Protein AF-A0A015IU56-F1 (afdb_monomer_lite)

InterPro domains:
  IPR028094 Restriction of telomere capping protein 4, C-terminal [PF14474] (119-157)
  IPR028094 Restriction of telomere capping protein 4, C-terminal [SM01312] (70-159)
  IPR039024 Restriction of telomere capping protein 4 [PTHR41391] (119-161)

Sequence (162 aa):
MVKNDQDKNIECPYCGETLPNLLPSKVSEYLNDISTGTKSARTIVEQYEFCLVHKLSNRITELKSDLLKIIKGQRHSEFRVDAVKRIQEIGKSKVGHPLLYQINYFESFQPGYYGPKVQVLVPETAIRLIAEDLGGIPLDMAKNVMNDSVEFGFYVHKDSNT

Organism: Rhizophagus irregularis (strain DAOM 197198w) (NCBI:txid1432141)

Radius of gyration: 23.14 Å; chains: 1; bounding box: 51×35×57 Å

Structure (mmCIF, N/CA/C/O backbone):
data_AF-A0A015IU56-F1
#
_entry.id   AF-A0A015IU56-F1
#
loop_
_atom_site.group_PDB
_atom_site.id
_atom_site.type_symbol
_atom_site.label_atom_id
_atom_site.label_alt_id
_atom_site.label_comp_id
_atom_site.label_asym_id
_atom_site.label_entity_id
_atom_site.label_seq_id
_atom_site.pdbx_PDB_ins_code
_atom_site.Cartn_x
_atom_site.Cartn_y
_atom_site.Cartn_z
_atom_site.occupancy
_atom_site.B_iso_or_equiv
_atom_site.auth_seq_id
_atom_site.auth_comp_id
_atom_site.auth_asym_id
_atom_site.auth_atom_id
_atom_site.pdbx_PDB_model_num
ATOM 1 N N . MET A 1 1 ? -23.188 15.656 -19.655 1.00 30.36 1 MET A N 1
ATOM 2 C CA . MET A 1 1 ? -23.205 14.341 -20.333 1.00 30.36 1 MET A CA 1
ATOM 3 C C . MET A 1 1 ? -21.829 14.112 -20.943 1.00 30.36 1 MET A C 1
ATOM 5 O O . MET A 1 1 ? -21.589 14.574 -22.048 1.00 30.36 1 MET A O 1
ATOM 9 N N . VAL A 1 2 ? -20.903 13.493 -20.207 1.00 31.17 2 VAL A N 1
ATOM 10 C CA . VAL A 1 2 ? -19.609 13.079 -20.773 1.00 31.17 2 VAL A CA 1
ATOM 11 C C . VAL A 1 2 ? -19.811 11.657 -21.268 1.00 31.17 2 VAL A C 1
ATOM 13 O O . VAL A 1 2 ? -20.080 10.757 -20.475 1.00 31.17 2 VAL A O 1
ATOM 16 N N . LYS A 1 3 ? -19.823 11.486 -22.589 1.00 30.36 3 LYS A N 1
ATOM 17 C CA . LYS A 1 3 ? -19.920 10.172 -23.216 1.00 30.36 3 LYS A CA 1
ATOM 18 C C . LYS A 1 3 ? -18.592 9.453 -22.978 1.00 30.36 3 LYS A C 1
ATOM 20 O O . LYS A 1 3 ? -17.562 9.894 -23.475 1.00 30.36 3 LYS A O 1
ATOM 25 N N . ASN A 1 4 ? -18.652 8.401 -22.161 1.00 40.97 4 ASN A N 1
ATOM 26 C CA . ASN A 1 4 ? -17.663 7.333 -22.118 1.00 40.97 4 ASN A CA 1
ATOM 27 C C . ASN A 1 4 ? -17.612 6.711 -23.510 1.00 40.97 4 ASN A C 1
ATOM 29 O O . ASN A 1 4 ? -18.563 6.040 -23.905 1.00 40.97 4 ASN A O 1
ATOM 33 N N . ASP A 1 5 ? -16.528 6.939 -24.235 1.00 40.94 5 ASP A N 1
ATOM 34 C CA . ASP A 1 5 ? -16.243 6.223 -25.466 1.00 40.94 5 ASP A CA 1
ATOM 35 C C . ASP A 1 5 ? -14.818 5.679 -25.398 1.00 40.94 5 ASP A C 1
ATOM 37 O O . ASP A 1 5 ? -13.866 6.429 -25.194 1.00 40.94 5 ASP A O 1
ATOM 41 N N . GLN A 1 6 ? -14.734 4.365 -25.631 1.00 45.19 6 GLN A N 1
ATOM 42 C CA . GLN A 1 6 ? -13.559 3.498 -25.773 1.00 45.19 6 GLN A CA 1
ATOM 43 C C . GLN A 1 6 ? -13.139 2.663 -24.550 1.00 45.19 6 GLN A C 1
ATOM 45 O O . GLN A 1 6 ? -11.963 2.592 -24.217 1.00 45.19 6 GLN A O 1
ATOM 50 N N . ASP A 1 7 ? -14.067 1.853 -24.025 1.00 47.91 7 ASP A N 1
ATOM 51 C CA . ASP A 1 7 ? -13.714 0.468 -23.655 1.00 47.91 7 ASP A CA 1
ATOM 52 C C . ASP A 1 7 ? -13.498 -0.330 -24.957 1.00 47.91 7 ASP A C 1
ATOM 54 O O . ASP A 1 7 ? -14.328 -1.132 -25.388 1.00 47.91 7 ASP A O 1
ATOM 58 N N . LYS A 1 8 ? -12.397 -0.066 -25.666 1.00 56.62 8 LYS A N 1
ATOM 59 C CA . LYS A 1 8 ? -11.850 -1.088 -26.557 1.00 56.62 8 LYS A CA 1
ATOM 60 C C . LYS A 1 8 ? -10.978 -1.945 -25.654 1.00 56.62 8 LYS A C 1
ATOM 62 O O . LYS A 1 8 ? -9.957 -1.457 -25.189 1.00 56.62 8 LYS A O 1
ATOM 67 N N . ASN A 1 9 ? -11.390 -3.182 -25.381 1.00 65.81 9 ASN A N 1
ATOM 68 C CA . ASN A 1 9 ? -10.519 -4.177 -24.754 1.00 65.81 9 ASN A CA 1
ATOM 69 C C . ASN A 1 9 ? -9.318 -4.389 -25.684 1.00 65.81 9 ASN A C 1
ATOM 71 O O . ASN A 1 9 ? -9.390 -5.169 -26.630 1.00 65.81 9 ASN A O 1
ATOM 75 N N . ILE A 1 10 ? -8.248 -3.621 -25.480 1.00 74.38 10 ILE A N 1
ATOM 76 C CA . ILE A 1 10 ? -7.006 -3.784 -26.228 1.00 74.38 10 ILE A CA 1
ATOM 77 C C . ILE A 1 10 ? -6.317 -5.004 -25.630 1.00 74.38 10 ILE A C 1
ATOM 79 O O . ILE A 1 10 ? -5.993 -5.017 -24.446 1.00 74.38 10 ILE A O 1
ATOM 83 N N . GLU A 1 11 ? -6.113 -6.037 -26.435 1.00 81.81 11 GLU A N 1
ATOM 84 C CA . GLU A 1 11 ? -5.380 -7.228 -26.017 1.00 81.81 11 GLU A CA 1
ATOM 85 C C . GLU A 1 11 ? -3.876 -7.021 -26.196 1.00 81.81 11 GLU A C 1
ATOM 87 O O . GLU A 1 11 ? -3.408 -6.365 -27.133 1.00 81.81 11 GLU A O 1
ATOM 92 N N . CYS A 1 12 ? -3.096 -7.584 -25.278 1.00 80.69 12 CYS A N 1
ATOM 93 C CA . CYS A 1 12 ? -1.651 -7.603 -25.385 1.00 80.69 12 CYS A CA 1
ATOM 94 C C . CYS A 1 12 ? -1.241 -8.480 -26.582 1.00 80.69 12 CYS A C 1
ATOM 96 O O . CYS A 1 12 ? -1.547 -9.674 -26.580 1.00 80.69 12 CYS A O 1
ATOM 98 N N . PRO A 1 13 ? -0.474 -7.957 -27.556 1.00 78.00 13 PRO A N 1
ATOM 99 C CA . PRO A 1 13 ? -0.096 -8.708 -28.756 1.00 78.00 13 PRO A CA 1
ATOM 100 C C . PRO A 1 13 ? 0.852 -9.887 -28.476 1.00 78.00 13 PRO A C 1
ATOM 102 O O . PRO A 1 13 ? 1.114 -10.682 -29.372 1.00 78.00 13 PRO A O 1
ATOM 105 N N . TYR A 1 14 ? 1.381 -9.997 -27.252 1.00 80.75 14 TYR A N 1
ATOM 106 C CA . TYR A 1 14 ? 2.355 -11.021 -26.867 1.00 80.75 14 TYR A CA 1
ATOM 107 C C . TYR A 1 14 ? 1.760 -12.131 -25.997 1.00 80.75 14 TYR A C 1
ATOM 109 O O . TYR A 1 14 ? 2.127 -13.290 -26.155 1.00 80.75 14 TYR A O 1
ATOM 117 N N . CYS A 1 15 ? 0.867 -11.792 -25.061 1.00 83.25 15 CYS A N 1
ATOM 118 C CA . CYS A 1 15 ? 0.293 -12.766 -24.126 1.00 83.25 15 CYS A CA 1
ATOM 119 C C . CYS A 1 15 ? -1.228 -12.932 -24.234 1.00 83.25 15 CYS A C 1
ATOM 121 O O . CYS A 1 15 ? -1.776 -13.785 -23.542 1.00 83.25 15 CYS A O 1
ATOM 123 N N . GLY A 1 16 ? -1.907 -12.143 -25.075 1.00 78.19 16 GLY A N 1
ATOM 124 C CA . GLY A 1 16 ? -3.353 -12.236 -25.304 1.00 78.19 16 GLY A CA 1
ATOM 125 C C . GLY A 1 16 ? -4.231 -11.759 -24.142 1.00 78.19 16 GLY A C 1
ATOM 126 O O . GLY A 1 16 ? -5.450 -11.815 -24.240 1.00 78.19 16 GLY A O 1
ATOM 127 N N . GLU A 1 17 ? -3.649 -11.291 -23.033 1.00 81.88 17 GLU A N 1
ATOM 128 C CA . GLU A 1 17 ? -4.416 -10.735 -21.914 1.00 81.88 17 GLU A CA 1
ATOM 129 C C . GLU A 1 17 ? -4.909 -9.316 -22.223 1.00 81.88 17 GLU A C 1
ATOM 131 O O . GLU A 1 17 ? -4.214 -8.529 -22.872 1.00 81.88 17 GLU A O 1
ATOM 136 N N . THR A 1 18 ? -6.081 -8.959 -21.695 1.00 81.88 18 THR A N 1
ATOM 137 C CA . THR A 1 18 ? -6.622 -7.600 -21.785 1.00 81.88 18 THR A CA 1
ATOM 138 C C . THR A 1 18 ? -5.706 -6.607 -21.076 1.00 81.88 18 THR A C 1
ATOM 140 O O . THR A 1 18 ? -5.288 -6.818 -19.933 1.00 81.88 18 THR A O 1
ATOM 143 N N . LEU A 1 19 ? -5.390 -5.505 -21.747 1.00 76.38 19 LEU A N 1
ATOM 144 C CA . LEU A 1 19 ? -4.614 -4.417 -21.176 1.00 76.38 19 LEU A CA 1
ATOM 145 C C . LEU A 1 19 ? -5.491 -3.548 -20.258 1.00 76.38 19 LEU A C 1
ATOM 147 O O . LEU A 1 19 ? -6.680 -3.371 -20.525 1.00 76.38 19 LEU A O 1
ATOM 151 N N . PRO A 1 20 ? -4.920 -2.985 -19.181 1.00 69.88 20 PRO A N 1
ATOM 152 C CA . PRO A 1 20 ? -5.676 -2.153 -18.253 1.00 69.88 20 PRO A CA 1
ATOM 153 C C . PRO A 1 20 ? -6.114 -0.838 -18.913 1.00 69.88 20 PRO A C 1
ATOM 155 O O . PRO A 1 20 ? -5.329 -0.207 -19.615 1.00 69.88 20 PRO A O 1
ATOM 158 N N . ASN A 1 21 ? -7.332 -0.372 -18.610 1.00 62.41 21 ASN A N 1
ATOM 159 C CA . ASN A 1 21 ? -7.899 0.872 -19.163 1.00 62.41 21 ASN A CA 1
ATOM 160 C C . ASN A 1 21 ? -7.041 2.125 -18.899 1.00 62.41 21 ASN A C 1
ATOM 162 O O . ASN A 1 21 ? -7.060 3.074 -19.678 1.00 62.41 21 ASN A O 1
ATOM 166 N N . LEU A 1 22 ? -6.284 2.137 -17.799 1.00 62.97 22 LEU A N 1
ATOM 167 C CA . LEU A 1 22 ? -5.295 3.165 -17.482 1.00 62.97 22 LEU A CA 1
ATOM 168 C C . LEU A 1 22 ? -3.909 2.547 -17.617 1.00 62.97 22 LEU A C 1
ATOM 170 O O . LEU A 1 22 ? -3.393 1.919 -16.690 1.00 62.97 22 LEU A O 1
ATOM 174 N N . LEU A 1 23 ? -3.322 2.710 -18.797 1.00 63.12 23 LEU A N 1
ATOM 175 C CA . LEU A 1 23 ? -1.959 2.277 -19.050 1.00 63.12 23 LEU A CA 1
ATOM 176 C C . LEU A 1 23 ? -0.989 3.285 -18.421 1.00 63.12 23 LEU A C 1
ATOM 178 O O . LEU A 1 23 ? -1.162 4.490 -18.611 1.00 63.12 23 LEU A O 1
ATOM 182 N N . PRO A 1 24 ? 0.051 2.830 -17.702 1.00 67.94 24 PRO A N 1
ATOM 183 C CA . PRO A 1 24 ? 1.179 3.693 -17.368 1.00 67.94 24 PRO A CA 1
ATOM 184 C C . PRO A 1 24 ? 1.711 4.376 -18.637 1.00 67.94 24 PRO A C 1
ATOM 186 O O . PRO A 1 24 ? 1.757 3.726 -19.682 1.00 67.94 24 PRO A O 1
ATOM 189 N N . SER A 1 25 ? 2.169 5.633 -18.559 1.00 67.81 25 SER A N 1
ATOM 190 C CA . SER A 1 25 ? 2.622 6.407 -19.736 1.00 67.81 25 SER A CA 1
ATOM 191 C C . SER A 1 25 ? 3.629 5.638 -20.595 1.00 67.81 25 SER A C 1
ATOM 193 O O . SER A 1 25 ? 3.525 5.597 -21.819 1.00 67.81 25 SER A O 1
ATOM 195 N N . LYS A 1 26 ? 4.527 4.901 -19.930 1.00 65.69 26 LYS A N 1
ATOM 196 C CA . LYS A 1 26 ? 5.487 4.003 -20.571 1.00 65.69 26 LYS A CA 1
ATOM 197 C C . LYS A 1 26 ? 4.795 2.903 -21.389 1.00 65.69 26 LYS A C 1
ATOM 199 O O . LYS A 1 26 ? 5.169 2.657 -22.519 1.00 65.69 26 LYS A O 1
ATOM 204 N N . VAL A 1 27 ? 3.744 2.264 -20.882 1.00 65.81 27 VAL A N 1
ATOM 205 C CA . VAL A 1 27 ? 3.005 1.220 -21.615 1.00 65.81 27 VAL A CA 1
ATOM 206 C C . VAL A 1 27 ? 2.246 1.809 -22.811 1.00 65.81 27 VAL A C 1
ATOM 208 O O . VAL A 1 27 ? 2.263 1.209 -23.884 1.00 65.81 27 VAL A O 1
ATOM 211 N N . SER A 1 28 ? 1.642 2.997 -22.674 1.00 69.38 28 SER A N 1
ATOM 212 C CA . SER A 1 28 ? 0.970 3.666 -23.800 1.00 69.38 28 SER A CA 1
ATOM 213 C C . SER A 1 28 ? 1.941 4.107 -24.900 1.00 69.38 28 SER A C 1
ATOM 215 O O . SER A 1 28 ? 1.662 3.894 -26.077 1.00 69.38 28 SER A O 1
ATOM 217 N N . GLU A 1 29 ? 3.108 4.650 -24.540 1.00 71.94 29 GLU A N 1
ATOM 218 C CA . GLU A 1 29 ? 4.180 4.974 -25.493 1.00 71.94 29 GLU A CA 1
ATOM 219 C C . GLU A 1 29 ? 4.674 3.713 -26.211 1.00 71.94 29 GLU A C 1
ATOM 221 O O . GLU A 1 29 ? 4.803 3.693 -27.434 1.00 71.94 29 GLU A O 1
ATOM 226 N N . TYR A 1 30 ? 4.851 2.613 -25.471 1.00 68.75 30 TYR A N 1
ATOM 227 C CA . TYR A 1 30 ? 5.247 1.334 -26.051 1.00 68.75 30 TYR A CA 1
ATOM 228 C C . TYR A 1 30 ? 4.221 0.785 -27.052 1.00 68.75 30 TYR A C 1
ATOM 230 O O . TYR A 1 30 ? 4.646 0.192 -28.045 1.00 68.75 30 TYR A O 1
ATOM 238 N N . LEU A 1 31 ? 2.914 0.957 -26.824 1.00 68.44 31 LEU A N 1
ATOM 239 C CA . LEU A 1 31 ? 1.866 0.563 -27.779 1.00 68.44 31 LEU A CA 1
ATOM 240 C C . LEU A 1 31 ? 1.829 1.473 -29.011 1.00 68.44 31 LEU A C 1
ATOM 242 O O . LEU A 1 31 ? 1.646 0.983 -30.126 1.00 68.44 31 LEU A O 1
ATOM 246 N N . ASN A 1 32 ? 2.046 2.776 -28.830 1.00 71.69 32 ASN A N 1
ATOM 247 C CA . ASN A 1 32 ? 2.105 3.735 -29.933 1.00 71.69 32 ASN A CA 1
ATOM 248 C C . ASN A 1 32 ? 3.285 3.447 -30.875 1.00 71.69 32 ASN A C 1
ATOM 250 O O . ASN A 1 32 ? 3.111 3.452 -32.093 1.00 71.69 32 ASN A O 1
ATOM 254 N N . ASP A 1 33 ? 4.455 3.104 -30.333 1.00 70.56 33 ASP A N 1
ATOM 255 C CA . ASP A 1 33 ? 5.625 2.651 -31.104 1.00 70.56 33 ASP A CA 1
ATOM 256 C C . ASP A 1 33 ? 5.331 1.390 -31.951 1.00 70.56 33 ASP A C 1
ATOM 258 O O . ASP A 1 33 ? 5.822 1.265 -33.073 1.00 70.56 33 ASP A O 1
ATOM 262 N N . ILE A 1 34 ? 4.529 0.447 -31.427 1.00 67.62 34 ILE A N 1
ATOM 263 C CA . ILE A 1 34 ? 4.115 -0.770 -32.158 1.00 67.62 34 ILE A CA 1
ATOM 264 C C . ILE A 1 34 ? 3.150 -0.405 -33.288 1.00 67.62 34 ILE A C 1
ATOM 266 O O . ILE A 1 34 ? 3.336 -0.841 -34.421 1.00 67.62 34 ILE A O 1
ATOM 270 N N . SER A 1 35 ? 2.140 0.416 -32.991 1.00 66.56 35 SER A N 1
ATOM 271 C CA . SER A 1 35 ? 1.117 0.845 -33.954 1.00 66.56 35 SER A CA 1
ATOM 272 C C . SER A 1 35 ? 1.707 1.662 -35.110 1.00 66.56 35 SER A C 1
ATOM 274 O O . SER A 1 35 ? 1.288 1.529 -36.256 1.00 66.56 35 SER A O 1
ATOM 276 N N . THR A 1 36 ? 2.725 2.480 -34.825 1.00 69.25 36 THR A N 1
ATOM 277 C CA . THR A 1 36 ? 3.396 3.336 -35.817 1.00 69.25 36 THR A CA 1
ATOM 278 C C . THR A 1 36 ? 4.532 2.640 -36.569 1.00 69.25 36 THR A C 1
ATOM 280 O O . THR A 1 36 ? 5.099 3.234 -37.484 1.00 69.25 36 THR A O 1
ATOM 283 N N . GLY A 1 37 ? 4.883 1.398 -36.210 1.00 61.50 37 GLY A N 1
ATOM 284 C CA . GLY A 1 37 ? 5.934 0.625 -36.881 1.00 61.50 37 GLY A CA 1
ATOM 285 C C . GLY A 1 37 ? 7.349 1.207 -36.741 1.00 61.50 37 GLY A C 1
ATOM 286 O O . GLY A 1 37 ? 8.257 0.788 -37.456 1.00 61.50 37 GLY A O 1
ATOM 287 N N . THR A 1 38 ? 7.561 2.161 -35.830 1.00 58.22 38 THR A N 1
ATOM 288 C CA . THR A 1 38 ? 8.835 2.886 -35.664 1.00 58.22 38 THR A CA 1
ATOM 289 C C . THR A 1 38 ? 9.947 2.033 -35.045 1.00 58.22 38 THR A C 1
ATOM 291 O O . THR A 1 38 ? 11.124 2.335 -35.236 1.00 58.22 38 THR A O 1
ATOM 294 N N . LYS A 1 39 ? 9.607 0.930 -34.361 1.00 56.56 39 LYS A N 1
ATOM 295 C CA . LYS A 1 39 ? 10.561 -0.079 -33.859 1.00 56.56 39 LYS A CA 1
ATOM 296 C C . LYS A 1 39 ? 10.190 -1.471 -34.365 1.00 56.56 39 LYS A C 1
ATOM 298 O O . LYS A 1 39 ? 9.546 -2.263 -33.681 1.00 56.56 39 LYS A O 1
ATOM 303 N N . SER A 1 40 ? 10.598 -1.751 -35.598 1.00 53.34 40 SER A N 1
ATOM 304 C CA . SER A 1 40 ? 10.531 -3.080 -36.203 1.00 53.34 40 SER A CA 1
ATOM 305 C C . SER A 1 40 ? 11.464 -4.042 -35.450 1.00 53.34 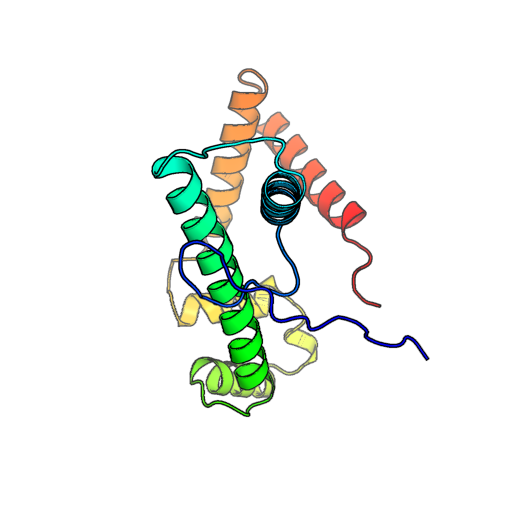40 SER A C 1
ATOM 307 O O . SER A 1 40 ? 12.675 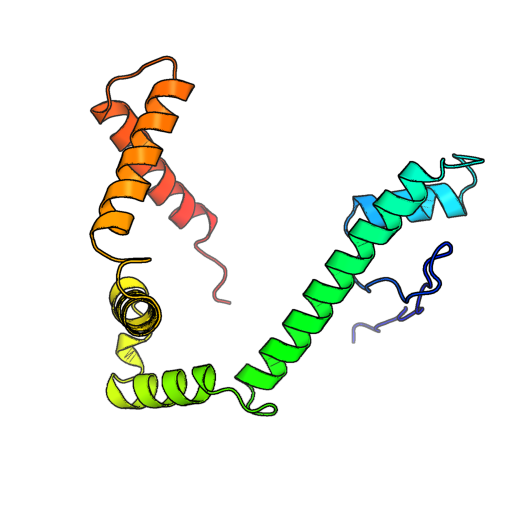-3.857 -35.476 1.00 53.34 40 SER A O 1
ATOM 309 N N . ALA A 1 41 ? 10.886 -5.065 -34.810 1.00 53.12 41 ALA A N 1
ATOM 310 C CA . ALA A 1 41 ? 11.528 -6.131 -34.026 1.00 53.12 41 ALA A CA 1
ATOM 311 C C . ALA A 1 41 ? 12.069 -5.726 -32.638 1.00 53.12 41 ALA A C 1
ATOM 313 O O . ALA A 1 41 ? 13.267 -5.559 -32.424 1.00 53.12 41 ALA A O 1
ATOM 314 N N . ARG A 1 42 ? 11.164 -5.660 -31.653 1.00 64.56 42 ARG A N 1
ATOM 315 C CA . ARG A 1 42 ? 11.547 -5.665 -30.233 1.00 64.56 42 ARG A CA 1
ATOM 316 C C . ARG A 1 42 ? 12.017 -7.051 -29.801 1.00 64.56 42 ARG A C 1
ATOM 318 O O . ARG A 1 42 ? 11.405 -8.062 -30.161 1.00 64.56 42 ARG A O 1
ATOM 325 N N . THR A 1 43 ? 13.092 -7.086 -29.021 1.00 77.19 43 THR A N 1
ATOM 326 C CA . THR A 1 43 ? 13.712 -8.315 -28.512 1.00 77.19 43 THR A CA 1
ATOM 327 C C . THR A 1 43 ? 12.762 -9.076 -27.584 1.00 77.19 43 THR A C 1
ATOM 329 O O . THR A 1 43 ? 11.866 -8.494 -26.975 1.00 77.19 43 THR A O 1
ATOM 332 N N . ILE A 1 44 ? 12.979 -10.386 -27.424 1.00 76.50 44 ILE A N 1
ATOM 333 C CA . ILE A 1 44 ? 12.210 -11.229 -26.485 1.00 76.50 44 ILE A CA 1
ATOM 334 C C . ILE A 1 44 ? 12.224 -10.640 -25.061 1.00 76.50 44 ILE A C 1
ATOM 336 O O . ILE A 1 44 ? 11.231 -10.731 -24.342 1.00 76.50 44 ILE A O 1
ATOM 340 N N . VAL A 1 45 ? 13.324 -9.984 -24.673 1.00 77.62 45 VAL A N 1
ATOM 341 C CA . VAL A 1 45 ? 13.473 -9.325 -23.367 1.00 77.62 45 VAL A CA 1
ATOM 342 C C . VAL A 1 45 ? 12.495 -8.158 -23.219 1.00 77.62 45 VAL A C 1
ATOM 344 O O . VAL A 1 45 ? 11.753 -8.101 -22.244 1.00 77.62 45 VAL A O 1
ATOM 347 N N . GLU A 1 46 ? 12.417 -7.270 -24.210 1.00 74.75 46 GLU A N 1
ATOM 348 C CA . GLU A 1 46 ? 11.506 -6.115 -24.175 1.00 74.75 46 GLU A CA 1
ATOM 349 C C . GLU A 1 46 ? 10.029 -6.537 -24.186 1.00 74.75 46 GLU A C 1
ATOM 351 O O . GLU A 1 46 ? 9.188 -5.902 -23.547 1.00 74.75 46 GLU A O 1
ATOM 356 N N . GLN A 1 47 ? 9.702 -7.625 -24.890 1.00 78.62 47 GLN A N 1
ATOM 357 C CA . GLN A 1 47 ? 8.351 -8.195 -24.887 1.00 78.62 47 GLN A CA 1
ATOM 358 C C . GLN A 1 47 ? 7.984 -8.738 -23.499 1.00 78.62 47 GLN A C 1
ATOM 360 O O . GLN A 1 47 ? 6.872 -8.508 -23.014 1.00 78.62 47 GLN A O 1
ATOM 365 N N . TYR A 1 48 ? 8.926 -9.417 -22.837 1.00 80.38 48 TYR A N 1
ATOM 366 C CA . TYR A 1 48 ? 8.749 -9.920 -21.476 1.00 80.38 48 TYR A CA 1
ATOM 367 C C . TYR A 1 48 ? 8.575 -8.783 -20.462 1.00 80.38 48 TYR A C 1
ATOM 369 O O . TYR A 1 48 ? 7.649 -8.825 -19.651 1.00 80.38 48 TYR A O 1
ATOM 377 N N . GLU A 1 49 ? 9.410 -7.743 -20.530 1.00 78.81 49 GLU A N 1
ATOM 378 C CA . GLU A 1 49 ? 9.299 -6.564 -19.662 1.00 78.81 49 GLU A CA 1
ATOM 379 C C . GLU A 1 49 ? 7.946 -5.867 -19.826 1.00 78.81 49 GLU A C 1
ATOM 381 O O . GLU A 1 49 ? 7.289 -5.538 -18.836 1.00 78.81 49 GLU A O 1
ATOM 386 N N . PHE A 1 50 ? 7.487 -5.701 -21.069 1.00 80.06 50 PHE A N 1
ATOM 387 C CA . PHE A 1 50 ? 6.164 -5.154 -21.349 1.00 80.06 50 PHE A CA 1
ATOM 388 C C . PHE A 1 50 ? 5.057 -6.001 -20.706 1.00 80.06 50 PHE A C 1
ATOM 390 O O . PHE A 1 50 ? 4.184 -5.460 -20.019 1.00 80.06 50 PHE A O 1
ATOM 397 N N . CYS A 1 51 ? 5.120 -7.327 -20.878 1.00 81.62 51 CYS A N 1
ATOM 398 C CA . CYS A 1 51 ? 4.158 -8.252 -20.282 1.00 81.62 51 CYS A CA 1
ATOM 399 C C . CYS A 1 51 ? 4.130 -8.151 -18.756 1.00 81.62 51 CYS A C 1
ATOM 401 O O . CYS A 1 51 ? 3.063 -8.118 -18.144 1.00 81.62 51 CYS A O 1
ATOM 403 N N . LEU A 1 52 ? 5.302 -8.066 -18.131 1.00 80.50 52 LEU A N 1
ATOM 404 C CA . LEU A 1 52 ? 5.424 -7.961 -16.683 1.00 80.50 52 LEU A CA 1
ATOM 405 C C . LEU A 1 52 ? 4.745 -6.690 -16.153 1.00 80.50 52 LEU A C 1
ATOM 407 O O . LEU A 1 52 ? 3.987 -6.756 -15.183 1.00 80.50 52 LEU A O 1
ATOM 411 N N . VAL A 1 53 ? 4.977 -5.548 -16.806 1.00 79.12 53 VAL A N 1
ATOM 412 C CA . VAL A 1 53 ? 4.429 -4.256 -16.374 1.00 79.12 53 VAL A CA 1
ATOM 413 C C . VAL A 1 53 ? 2.903 -4.250 -16.439 1.00 79.12 53 VAL A C 1
ATOM 415 O O . VAL A 1 53 ? 2.262 -3.924 -15.438 1.00 79.12 53 VAL A O 1
ATOM 418 N N . HIS A 1 54 ? 2.292 -4.644 -17.562 1.00 77.62 54 HIS A N 1
ATOM 419 C CA . HIS A 1 54 ? 0.828 -4.595 -17.652 1.00 77.62 54 HIS A CA 1
ATOM 420 C C . HIS A 1 54 ? 0.156 -5.654 -16.765 1.00 77.62 54 HIS A C 1
ATOM 422 O O . HIS A 1 54 ? -0.902 -5.379 -16.201 1.00 77.62 54 HIS A O 1
ATOM 428 N N . LYS A 1 55 ? 0.768 -6.833 -16.573 1.00 83.00 55 LYS A N 1
ATOM 429 C CA . LYS A 1 55 ? 0.261 -7.853 -15.637 1.00 83.00 55 LYS A CA 1
ATOM 430 C C . LYS A 1 55 ? 0.213 -7.325 -14.211 1.00 83.00 55 LYS A C 1
ATOM 432 O O . LYS A 1 55 ? -0.766 -7.546 -13.501 1.00 83.00 55 LYS A O 1
ATOM 437 N N . LEU A 1 56 ? 1.243 -6.592 -13.788 1.00 80.31 56 LEU A N 1
ATOM 438 C CA . LEU A 1 56 ? 1.243 -5.920 -12.489 1.00 80.31 56 LEU A CA 1
ATOM 439 C C . LEU A 1 56 ? 0.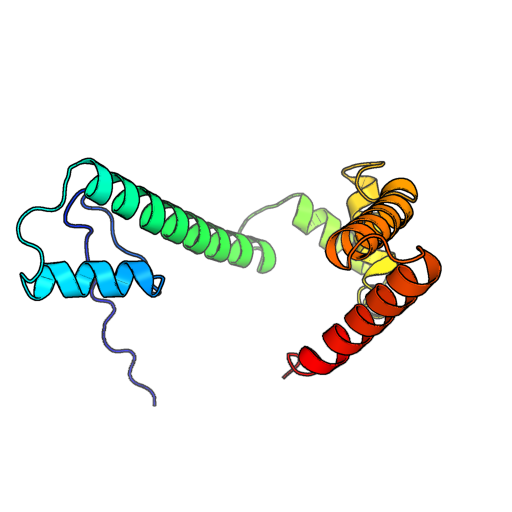140 -4.860 -12.410 1.00 80.31 56 LEU A C 1
ATOM 441 O O . LEU A 1 56 ? -0.600 -4.827 -11.427 1.00 80.31 56 LEU A O 1
ATOM 445 N N . SER A 1 57 ? -0.027 -4.041 -13.448 1.00 79.75 57 SER A N 1
ATOM 446 C CA . SER A 1 57 ? -1.105 -3.047 -13.511 1.00 79.75 57 SER A CA 1
ATOM 447 C C . SER A 1 57 ? -2.506 -3.679 -13.452 1.00 79.75 57 SER A C 1
ATOM 449 O O . SER A 1 57 ? -3.373 -3.168 -12.737 1.00 79.75 57 SER A O 1
ATOM 451 N N . ASN A 1 58 ? -2.719 -4.817 -14.119 1.00 79.00 58 ASN A N 1
ATOM 452 C CA . ASN A 1 58 ? -3.961 -5.591 -14.038 1.00 79.00 58 ASN A CA 1
ATOM 453 C C . ASN A 1 58 ? -4.205 -6.090 -12.615 1.00 79.00 58 ASN A C 1
ATOM 455 O O . ASN A 1 58 ? -5.252 -5.803 -12.041 1.00 79.00 58 ASN A O 1
ATOM 459 N N . ARG A 1 59 ? -3.201 -6.720 -11.993 1.00 82.50 59 ARG A N 1
ATOM 460 C CA . ARG A 1 59 ? -3.292 -7.183 -10.599 1.00 82.50 59 ARG A CA 1
ATOM 461 C C . ARG A 1 59 ? -3.632 -6.053 -9.628 1.00 82.50 59 ARG A C 1
ATOM 463 O O . ARG A 1 59 ? -4.439 -6.249 -8.725 1.00 82.50 59 ARG A O 1
ATOM 470 N N . ILE A 1 60 ? -3.045 -4.867 -9.802 1.00 80.62 60 ILE A N 1
ATOM 471 C CA . ILE A 1 60 ? -3.358 -3.686 -8.979 1.00 80.62 60 ILE A CA 1
ATOM 472 C C . ILE A 1 60 ? -4.815 -3.249 -9.187 1.00 80.62 60 ILE A C 1
ATOM 474 O O . ILE A 1 60 ? -5.516 -2.932 -8.223 1.00 80.62 60 ILE A O 1
ATOM 478 N N . THR A 1 61 ? -5.287 -3.248 -10.432 1.00 77.75 61 THR A N 1
ATOM 479 C CA . THR A 1 61 ? -6.663 -2.858 -10.776 1.00 77.75 61 THR A CA 1
ATOM 480 C C . THR A 1 61 ? -7.684 -3.843 -10.204 1.00 77.75 61 THR A C 1
ATOM 482 O O . THR A 1 61 ? -8.668 -3.431 -9.581 1.00 77.75 61 THR A O 1
ATOM 485 N N . GLU A 1 62 ? -7.424 -5.141 -10.343 1.00 82.12 62 GLU A N 1
ATOM 486 C CA . GLU A 1 62 ? -8.231 -6.212 -9.755 1.00 82.12 62 GLU A CA 1
ATOM 487 C C . GLU A 1 62 ? -8.263 -6.108 -8.230 1.00 82.12 62 GLU A C 1
ATOM 489 O O . GLU A 1 62 ? -9.342 -6.136 -7.631 1.00 82.12 62 GLU A O 1
ATOM 494 N N . LEU A 1 63 ? -7.100 -5.884 -7.606 1.00 84.56 63 LEU A N 1
ATOM 495 C CA . LEU A 1 63 ? -6.991 -5.682 -6.165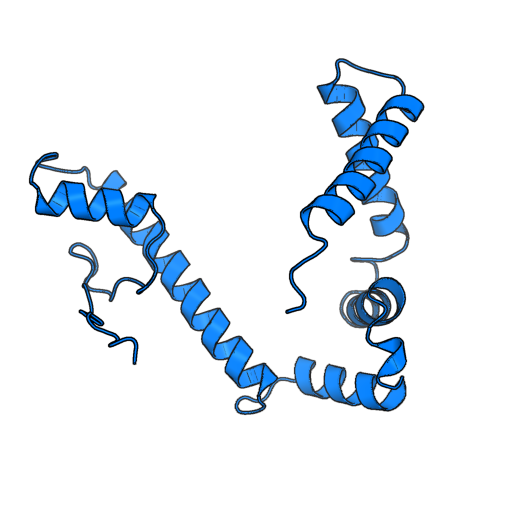 1.00 84.56 63 LEU A CA 1
ATOM 496 C C . LEU A 1 63 ? -7.837 -4.491 -5.709 1.00 84.56 63 LEU A C 1
ATOM 498 O O . LEU A 1 63 ? -8.586 -4.613 -4.743 1.00 84.56 63 LEU A O 1
ATOM 502 N N . LYS A 1 64 ? -7.788 -3.355 -6.415 1.00 84.06 64 LYS A N 1
ATOM 503 C CA . LYS A 1 64 ? -8.619 -2.180 -6.105 1.00 84.06 64 LYS A CA 1
ATOM 504 C C . LYS A 1 64 ? -10.110 -2.515 -6.152 1.00 84.06 64 LYS A C 1
ATOM 506 O O . LYS A 1 64 ? -10.846 -2.155 -5.234 1.00 84.06 64 LYS A O 1
ATOM 511 N N . SER A 1 65 ? -10.562 -3.200 -7.202 1.00 82.56 65 SER A N 1
ATOM 512 C CA . SER A 1 65 ? -11.957 -3.642 -7.329 1.00 82.56 65 SER A CA 1
ATOM 513 C C . SER A 1 65 ? -12.365 -4.543 -6.159 1.00 82.56 65 SER A C 1
ATOM 515 O O . SER A 1 65 ? -13.416 -4.342 -5.547 1.00 82.56 65 SER A O 1
ATOM 517 N N . ASP A 1 66 ? -11.520 -5.505 -5.801 1.00 86.62 66 ASP A N 1
ATOM 518 C CA . ASP A 1 66 ? -11.801 -6.434 -4.712 1.00 86.62 66 ASP A CA 1
ATOM 519 C C . ASP A 1 66 ? -11.785 -5.757 -3.337 1.00 86.62 66 ASP A C 1
ATOM 521 O O . ASP A 1 66 ? -12.666 -6.024 -2.515 1.00 86.62 66 ASP A O 1
ATOM 525 N N . LEU A 1 67 ? -10.878 -4.806 -3.107 1.00 88.69 67 LEU A N 1
ATOM 526 C CA . LEU A 1 67 ? -10.874 -3.965 -1.909 1.00 88.69 67 LEU A CA 1
ATOM 527 C C . LEU A 1 67 ? -12.153 -3.126 -1.807 1.00 88.69 67 LEU A C 1
ATOM 529 O O . LEU A 1 67 ? -12.739 -3.036 -0.729 1.00 88.69 67 LEU A O 1
ATOM 533 N N . LEU A 1 68 ? -12.646 -2.566 -2.915 1.00 88.44 68 LEU A N 1
ATOM 534 C CA . LEU A 1 68 ? -13.914 -1.830 -2.928 1.00 88.44 68 LEU A CA 1
ATOM 535 C C . LEU A 1 68 ? -15.103 -2.730 -2.574 1.00 88.44 68 LEU A C 1
ATOM 537 O O . LEU A 1 68 ? -15.976 -2.308 -1.812 1.00 88.44 68 LEU A O 1
ATOM 541 N N . LYS A 1 69 ? -15.134 -3.971 -3.077 1.00 90.62 69 LYS A N 1
ATOM 542 C CA . LYS A 1 69 ? -16.157 -4.962 -2.698 1.00 90.62 69 LYS A CA 1
ATOM 543 C C . LYS A 1 69 ? -16.082 -5.291 -1.209 1.00 90.62 69 LYS A C 1
ATOM 545 O O . LYS A 1 69 ? -17.125 -5.381 -0.563 1.00 90.62 69 LYS A O 1
ATOM 550 N N . ILE A 1 70 ? -14.871 -5.431 -0.660 1.00 91.69 70 ILE A N 1
ATOM 551 C CA . ILE A 1 70 ? -14.665 -5.629 0.778 1.00 91.69 70 ILE A CA 1
ATOM 552 C C . ILE A 1 70 ? -15.227 -4.432 1.540 1.00 91.69 70 ILE A C 1
ATOM 554 O O . ILE A 1 70 ? -16.136 -4.631 2.332 1.00 91.69 70 ILE A O 1
ATOM 558 N N . ILE A 1 71 ? -14.793 -3.198 1.260 1.00 85.88 71 ILE A N 1
ATOM 559 C CA . ILE A 1 71 ? -15.244 -1.975 1.960 1.00 85.88 71 ILE A CA 1
ATOM 560 C C . ILE A 1 71 ? -16.777 -1.859 1.957 1.00 85.88 71 ILE A C 1
ATOM 562 O O . ILE A 1 71 ? -17.389 -1.645 3.010 1.00 85.88 71 ILE A O 1
ATOM 566 N N . LYS A 1 72 ? -17.406 -2.087 0.796 1.00 89.88 72 LYS A N 1
ATOM 567 C CA . LYS A 1 72 ? -18.870 -2.072 0.622 1.00 89.88 72 LYS A CA 1
ATOM 568 C C . LYS A 1 72 ? -19.593 -3.235 1.315 1.00 89.88 72 LYS A C 1
ATOM 570 O O . LYS A 1 72 ? -20.810 -3.199 1.441 1.00 89.88 72 LYS A O 1
ATOM 575 N N . GLY A 1 73 ? -18.871 -4.256 1.769 1.00 86.88 73 GLY A N 1
ATOM 576 C CA . GLY A 1 73 ? -19.426 -5.448 2.413 1.00 86.88 73 GLY A CA 1
ATOM 577 C C . GLY A 1 73 ? -20.011 -6.480 1.476 1.00 86.88 73 GLY A C 1
ATOM 578 O O . GLY A 1 73 ? -20.735 -7.362 1.919 1.00 86.88 73 GLY A O 1
ATOM 579 N N . GLN A 1 74 ? -19.678 -6.381 0.196 1.00 90.62 74 GLN A N 1
ATOM 580 C CA . GLN A 1 74 ? -20.063 -7.348 -0.826 1.00 90.62 74 GLN A CA 1
ATOM 581 C C . GLN A 1 74 ? -19.187 -8.608 -0.772 1.00 90.62 74 GLN A C 1
ATOM 583 O O . GLN A 1 74 ? -19.570 -9.644 -1.304 1.00 90.62 74 GLN A O 1
ATOM 588 N N . ARG A 1 75 ? -18.012 -8.528 -0.133 1.00 89.19 75 ARG A N 1
ATOM 589 C CA . ARG A 1 75 ? -17.124 -9.665 0.132 1.00 89.19 75 ARG A CA 1
ATOM 590 C C . ARG A 1 75 ? -16.799 -9.734 1.624 1.00 89.19 75 ARG A C 1
ATOM 592 O O . ARG A 1 75 ? -16.501 -8.709 2.240 1.00 89.19 75 ARG A O 1
ATOM 599 N N . HIS A 1 76 ? -16.842 -10.942 2.184 1.00 90.88 76 HIS A N 1
ATOM 600 C CA . HIS A 1 76 ? -16.437 -11.193 3.564 1.00 90.88 76 HIS A CA 1
ATOM 601 C C . HIS A 1 76 ? -14.939 -10.921 3.757 1.00 90.88 76 HIS A C 1
ATOM 603 O O . HIS A 1 76 ? -14.118 -11.273 2.911 1.00 90.88 76 HIS A O 1
ATOM 609 N N . SER A 1 77 ? -14.593 -10.291 4.875 1.00 88.25 77 SER A N 1
ATOM 610 C CA . SER A 1 77 ? -13.218 -10.054 5.306 1.00 88.25 77 SER A CA 1
ATOM 611 C C . SER A 1 77 ? -13.217 -9.884 6.817 1.00 88.25 77 SER A C 1
ATOM 613 O O . SER A 1 77 ? -13.891 -8.987 7.327 1.00 88.25 77 SER A O 1
ATOM 615 N N . GLU A 1 78 ? -12.458 -10.723 7.518 1.00 86.56 78 GLU A N 1
ATOM 616 C CA . GLU A 1 78 ? -12.299 -10.656 8.977 1.00 86.56 78 GLU A CA 1
ATOM 617 C C . GLU A 1 78 ? -11.751 -9.287 9.397 1.00 86.56 78 GLU A C 1
ATOM 619 O O . GLU A 1 78 ? -12.318 -8.631 10.265 1.00 86.56 78 GLU A O 1
ATOM 624 N N . PHE A 1 79 ? -10.779 -8.760 8.643 1.00 84.19 79 PHE A N 1
ATOM 625 C CA . PHE A 1 79 ? -10.240 -7.413 8.844 1.00 84.19 79 PHE A CA 1
ATOM 626 C C . PHE A 1 79 ? -11.312 -6.320 8.773 1.00 84.19 79 PHE A C 1
ATOM 628 O O . PHE A 1 79 ? -11.266 -5.349 9.524 1.00 84.19 79 PHE A O 1
ATOM 635 N N . ARG A 1 80 ? -12.300 -6.451 7.877 1.00 85.75 80 ARG A N 1
ATOM 636 C CA . ARG A 1 80 ? -13.408 -5.487 7.818 1.00 85.75 80 ARG A CA 1
ATOM 637 C C . ARG A 1 80 ? -14.330 -5.628 9.021 1.00 85.75 80 ARG A C 1
ATOM 639 O O . ARG A 1 80 ? -14.779 -4.609 9.538 1.00 85.75 80 ARG A O 1
ATOM 646 N N . VAL A 1 81 ? -14.650 -6.857 9.421 1.00 87.69 81 VAL A N 1
ATOM 647 C CA . VAL A 1 81 ? -15.513 -7.117 10.581 1.00 87.69 81 VAL A CA 1
ATOM 648 C C . VAL A 1 81 ? -14.891 -6.502 11.835 1.00 87.69 81 VAL A C 1
ATOM 650 O O . VAL A 1 81 ? -15.555 -5.725 12.525 1.00 87.69 81 VAL A O 1
ATOM 653 N N . ASP A 1 82 ? -13.601 -6.740 12.056 1.00 84.81 82 ASP A N 1
ATOM 654 C CA . ASP A 1 82 ? -12.859 -6.205 13.198 1.00 84.81 82 ASP A CA 1
ATOM 655 C C . ASP A 1 82 ? -12.738 -4.680 13.155 1.00 84.81 82 ASP A C 1
ATOM 657 O O . ASP A 1 82 ? -12.962 -4.007 14.166 1.00 84.81 82 ASP A O 1
ATOM 661 N N . ALA A 1 83 ? -12.454 -4.105 11.981 1.00 80.69 83 ALA A N 1
ATOM 662 C CA . ALA A 1 83 ? -12.412 -2.655 11.807 1.00 80.69 83 ALA A CA 1
ATOM 663 C C . ALA A 1 83 ? -13.770 -2.002 12.114 1.00 80.69 83 ALA A C 1
ATOM 665 O O . ALA A 1 83 ? -13.829 -1.002 12.828 1.00 80.69 83 ALA A O 1
ATOM 666 N N . VAL A 1 84 ? -14.878 -2.570 11.622 1.00 84.38 84 VAL A N 1
ATOM 667 C CA . VAL A 1 84 ? -16.230 -2.047 11.885 1.00 84.38 84 VAL A CA 1
ATOM 668 C C . VAL A 1 84 ? -16.575 -2.141 13.370 1.00 84.38 84 VAL A C 1
ATOM 670 O O . VAL A 1 84 ? -17.057 -1.157 13.935 1.00 84.38 84 VAL A O 1
ATOM 673 N N . LYS A 1 85 ? -16.286 -3.277 14.014 1.00 86.44 85 LYS A N 1
ATOM 674 C CA . LYS A 1 85 ? -16.493 -3.470 15.455 1.00 86.44 85 LYS A CA 1
ATOM 675 C C . LYS A 1 85 ? -15.726 -2.423 16.269 1.00 86.44 85 LYS A C 1
ATOM 677 O O . LYS A 1 85 ? -16.307 -1.747 17.113 1.00 86.44 85 LYS A O 1
ATOM 682 N N . ARG A 1 86 ? -14.450 -2.198 15.952 1.00 76.50 86 ARG A N 1
ATOM 683 C CA . ARG A 1 86 ? -13.622 -1.213 16.660 1.00 76.50 86 ARG A CA 1
ATOM 684 C C . ARG A 1 86 ? -14.096 0.229 16.437 1.00 76.50 86 ARG A C 1
ATOM 686 O O . ARG A 1 86 ? -14.087 1.032 17.368 1.00 76.50 86 ARG A O 1
ATOM 693 N N . ILE A 1 87 ? -14.547 0.574 15.229 1.00 80.31 87 ILE A N 1
ATOM 694 C CA . ILE A 1 87 ? -15.153 1.890 14.949 1.00 80.31 87 ILE A CA 1
ATOM 695 C C . ILE A 1 87 ? -16.399 2.117 15.819 1.00 80.31 87 ILE A C 1
ATOM 697 O O . ILE A 1 87 ? -16.607 3.234 16.302 1.00 80.31 87 ILE A O 1
ATOM 701 N N . GLN A 1 88 ? -17.211 1.077 16.035 1.00 82.69 88 GLN A N 1
ATOM 702 C CA . GLN A 1 88 ? -18.384 1.138 16.913 1.00 82.69 88 GLN A CA 1
ATOM 703 C C . GLN A 1 88 ? -17.993 1.324 18.387 1.00 82.69 88 GLN A C 1
ATOM 705 O O . GLN A 1 88 ? -18.621 2.126 19.072 1.00 82.69 88 GLN A O 1
ATOM 710 N N . GLU A 1 89 ? -16.944 0.644 18.856 1.00 81.88 89 GLU A N 1
ATOM 711 C CA . GLU A 1 89 ? -16.457 0.725 20.243 1.00 81.88 89 GLU A CA 1
ATOM 712 C C . GLU A 1 89 ? -15.838 2.089 20.587 1.00 81.88 89 GLU A C 1
ATOM 714 O O . GLU A 1 89 ? -16.092 2.649 21.653 1.00 81.88 89 GLU A O 1
ATOM 719 N N . ILE A 1 90 ? -15.010 2.637 19.694 1.00 74.75 90 ILE A N 1
ATOM 720 C CA . ILE A 1 90 ? -14.228 3.853 19.967 1.00 74.75 90 ILE A CA 1
ATOM 721 C C . ILE A 1 90 ? -15.037 5.127 19.636 1.00 74.75 90 ILE A C 1
ATOM 723 O O . ILE A 1 90 ? -14.829 6.180 20.248 1.00 74.75 90 ILE A O 1
ATOM 727 N N . GLY A 1 91 ? -15.991 5.033 18.705 1.00 73.25 91 GLY A N 1
ATOM 728 C CA . GLY A 1 91 ? -16.823 6.144 18.247 1.00 73.25 91 GLY A CA 1
ATOM 729 C C . GLY A 1 91 ? -16.178 6.957 17.116 1.00 73.25 91 GLY A C 1
ATOM 730 O O . GLY A 1 91 ? -14.969 7.191 17.084 1.00 73.25 91 GLY A O 1
ATOM 731 N N . LYS A 1 92 ? -17.010 7.427 16.173 1.00 70.25 92 LYS A N 1
ATOM 732 C CA . LYS A 1 92 ? -16.583 8.071 14.911 1.00 70.25 92 LYS A CA 1
ATOM 733 C C . LYS A 1 92 ? -15.611 9.246 15.091 1.00 70.25 92 LYS A C 1
ATOM 735 O O . LYS A 1 92 ? -14.729 9.423 14.259 1.00 70.25 92 LYS A O 1
ATOM 740 N N . SER A 1 93 ? -15.742 10.017 16.172 1.00 69.31 93 SER A N 1
ATOM 741 C CA . SER A 1 93 ? -14.904 11.193 16.454 1.00 69.31 93 SER A CA 1
ATOM 742 C C . SER A 1 93 ? -13.426 10.862 16.677 1.00 69.31 93 SER A C 1
ATOM 744 O O . SER A 1 93 ? -12.568 11.712 16.467 1.00 69.31 93 SER A O 1
ATOM 746 N N . LYS A 1 94 ? -13.111 9.625 17.069 1.00 66.62 94 LYS A N 1
ATOM 747 C CA . LYS A 1 94 ? -11.744 9.175 17.367 1.00 66.62 94 LYS A CA 1
ATOM 748 C C . LYS A 1 94 ? -11.099 8.393 16.217 1.00 66.62 94 LYS A C 1
ATOM 750 O O . LYS A 1 94 ? -9.883 8.241 16.200 1.00 66.62 94 LYS A O 1
ATOM 755 N N . VAL A 1 95 ? -11.890 7.935 15.241 1.00 63.47 95 VAL A N 1
ATOM 756 C CA . VAL A 1 95 ? -11.408 7.214 14.042 1.00 63.47 95 VAL A CA 1
ATOM 757 C C . VAL A 1 95 ? -10.586 8.134 13.136 1.00 63.47 95 VAL A C 1
ATOM 759 O O . VAL A 1 95 ? -9.638 7.690 12.496 1.00 63.47 95 VAL A O 1
ATOM 762 N N . GLY A 1 96 ? -10.920 9.428 13.124 1.00 63.88 96 GLY A N 1
ATOM 763 C CA . GLY A 1 96 ? -10.212 10.448 12.352 1.00 63.88 96 GLY A CA 1
ATOM 764 C C . GLY A 1 96 ? -8.823 10.809 12.882 1.00 63.88 96 GLY A C 1
ATOM 765 O O . GLY A 1 96 ? -8.131 11.562 12.212 1.00 63.88 96 GLY A O 1
ATOM 766 N N . HIS A 1 97 ? -8.400 10.290 14.043 1.00 68.88 97 HIS A N 1
ATOM 767 C CA . HIS A 1 97 ? -7.046 10.479 14.569 1.00 68.88 97 HIS A CA 1
ATOM 768 C C . HIS A 1 97 ? -6.139 9.310 14.141 1.00 68.88 97 HIS A C 1
ATOM 770 O O . HIS A 1 97 ? -6.167 8.254 14.788 1.00 68.88 97 HIS A O 1
ATOM 776 N N . PRO A 1 98 ? -5.296 9.476 13.097 1.00 59.47 98 PRO A N 1
ATOM 777 C CA . PRO A 1 98 ? -4.538 8.373 12.500 1.00 59.47 98 PRO A CA 1
ATOM 778 C C . PRO A 1 98 ? -3.594 7.708 13.507 1.00 59.47 98 PRO A C 1
ATOM 780 O O . PRO A 1 98 ? -3.515 6.487 13.572 1.00 59.47 98 PRO A O 1
ATOM 783 N N . LEU A 1 99 ? -2.959 8.507 14.370 1.00 60.25 99 LEU A N 1
ATOM 784 C CA . LEU A 1 99 ? -1.999 8.029 15.368 1.00 60.25 99 LEU A CA 1
ATOM 785 C C . LEU A 1 99 ? -2.636 7.175 16.476 1.00 60.25 99 LEU A C 1
ATOM 787 O O . LEU A 1 99 ? -1.997 6.267 16.989 1.00 60.25 99 LEU A O 1
ATOM 791 N N . LEU A 1 100 ? -3.892 7.438 16.847 1.00 61.47 100 LEU A N 1
ATOM 792 C CA . LEU A 1 100 ? -4.574 6.730 17.939 1.00 61.47 100 LEU A CA 1
ATOM 793 C C . LEU A 1 100 ? -5.306 5.480 17.449 1.00 61.47 100 LEU A C 1
ATOM 795 O O . LEU A 1 100 ? -5.280 4.448 18.120 1.00 61.47 100 LEU A O 1
ATOM 799 N N . TYR A 1 101 ? -5.966 5.570 16.294 1.00 66.81 101 TYR A N 1
ATOM 800 C CA . TYR A 1 101 ? -6.749 4.465 15.751 1.00 66.81 101 TYR A CA 1
ATOM 801 C C . TYR A 1 101 ? -5.885 3.492 14.946 1.00 66.81 101 TYR A C 1
ATOM 803 O O . TYR A 1 101 ? -5.921 2.293 15.214 1.00 66.81 101 TYR A O 1
ATOM 811 N N . GLN A 1 102 ? -5.089 3.985 13.989 1.00 64.94 102 GLN A N 1
ATOM 812 C CA . GLN A 1 102 ? -4.376 3.114 13.049 1.00 64.94 102 GLN A CA 1
ATOM 813 C C . GLN A 1 102 ? -3.224 2.386 13.742 1.00 64.94 102 GLN A C 1
ATOM 815 O O . GLN A 1 102 ? -3.108 1.175 13.596 1.00 64.94 102 GLN A O 1
ATOM 820 N N . ILE A 1 103 ? -2.435 3.075 14.572 1.00 64.94 103 ILE A N 1
ATOM 821 C CA . ILE A 1 103 ? -1.276 2.467 15.251 1.00 64.94 103 ILE A CA 1
ATOM 822 C C . ILE A 1 103 ? -1.722 1.372 16.225 1.00 64.94 103 ILE A C 1
ATOM 824 O O . ILE A 1 103 ? -1.249 0.246 16.131 1.00 64.94 103 ILE A O 1
ATOM 828 N N . ASN A 1 104 ? -2.699 1.650 17.096 1.00 66.81 104 ASN A N 1
ATOM 829 C CA . ASN A 1 104 ? -3.233 0.639 18.019 1.00 66.81 104 ASN A CA 1
ATOM 830 C C . ASN A 1 104 ? -3.973 -0.499 17.297 1.00 66.81 104 ASN A C 1
ATOM 832 O O . ASN A 1 104 ? -4.120 -1.595 17.841 1.00 66.81 104 ASN A O 1
ATOM 836 N N . TYR A 1 105 ? -4.518 -0.243 16.105 1.00 70.06 105 TYR A N 1
ATOM 837 C CA . TYR A 1 105 ? -5.108 -1.282 15.265 1.00 70.06 105 TYR A CA 1
ATOM 838 C C . TYR A 1 105 ? -4.017 -2.197 14.722 1.00 70.06 105 TYR A C 1
ATOM 840 O O . TYR A 1 105 ? -4.044 -3.390 15.007 1.00 70.06 105 TYR A O 1
ATOM 848 N N . PHE A 1 106 ? -3.007 -1.653 14.049 1.00 69.69 106 PHE A N 1
ATOM 849 C CA . PHE A 1 106 ? -1.932 -2.459 13.480 1.00 69.69 106 PHE A CA 1
ATOM 850 C C . PHE A 1 106 ? -1.081 -3.171 14.536 1.00 69.69 106 PHE A C 1
ATOM 852 O O . PHE A 1 106 ? -0.777 -4.343 14.342 1.00 69.69 106 PHE A O 1
ATOM 859 N N . GLU A 1 107 ? -0.797 -2.547 15.683 1.00 68.94 107 GLU A N 1
ATOM 860 C CA . GLU A 1 107 ? -0.097 -3.208 16.798 1.00 68.94 107 GLU A CA 1
ATOM 861 C C . GLU A 1 107 ? -0.847 -4.439 17.326 1.00 68.94 107 GLU A C 1
ATOM 863 O O . GLU A 1 107 ? -0.217 -5.396 17.765 1.00 68.94 107 GLU A O 1
ATOM 868 N N . SER A 1 108 ? -2.184 -4.472 17.246 1.00 69.94 108 SER A N 1
ATOM 869 C CA . SER A 1 108 ? -2.937 -5.668 17.652 1.00 69.94 108 SER A CA 1
ATOM 870 C C . SER A 1 108 ? -2.832 -6.837 16.665 1.00 69.94 108 SER A C 1
ATOM 872 O O . SER A 1 108 ? -2.993 -7.980 17.082 1.00 69.94 108 SER A O 1
ATOM 874 N N . PHE A 1 109 ? -2.527 -6.578 15.388 1.00 68.44 109 PHE A N 1
ATOM 875 C CA . PHE A 1 109 ? -2.333 -7.626 14.372 1.00 68.44 109 PHE A CA 1
ATOM 876 C C . PHE A 1 109 ? -0.862 -8.007 14.184 1.00 68.44 109 PHE A C 1
ATOM 878 O O . PHE A 1 109 ? -0.553 -9.161 13.899 1.00 68.44 109 PHE A O 1
ATOM 885 N N . GLN A 1 110 ? 0.046 -7.041 14.317 1.00 69.00 110 GLN A N 1
ATOM 886 C CA . GLN A 1 110 ? 1.486 -7.214 14.148 1.00 69.00 110 GLN A CA 1
ATOM 887 C C . GLN A 1 110 ? 2.230 -6.493 15.280 1.00 69.00 110 GLN A C 1
ATOM 889 O O . GLN A 1 110 ? 2.805 -5.422 15.062 1.00 69.00 110 GLN A O 1
ATOM 894 N N . PRO A 1 111 ? 2.213 -7.060 16.499 1.00 66.62 111 PRO A N 1
ATOM 895 C CA . PRO A 1 111 ? 2.828 -6.425 17.656 1.00 66.62 111 PRO A CA 1
ATOM 896 C C . PRO A 1 111 ? 4.321 -6.182 17.417 1.00 66.62 111 PRO A C 1
ATOM 898 O O . PRO A 1 111 ? 5.070 -7.092 17.054 1.00 66.62 111 PRO A O 1
ATOM 901 N N . GLY A 1 112 ? 4.755 -4.937 17.615 1.00 65.38 112 GLY A N 1
ATOM 902 C CA . GLY A 1 112 ? 6.141 -4.508 17.435 1.00 65.38 112 GLY A CA 1
ATOM 903 C C . GLY A 1 112 ? 6.530 -4.093 16.013 1.00 65.38 112 GLY A C 1
ATOM 904 O O . GLY A 1 112 ? 7.635 -3.573 15.849 1.00 65.38 112 GLY A O 1
ATOM 905 N N . TYR A 1 113 ? 5.659 -4.262 15.009 1.00 64.75 113 TYR A N 1
ATOM 906 C CA . TYR A 1 113 ? 5.929 -3.821 13.633 1.00 64.75 113 TYR A CA 1
ATOM 907 C C . TYR A 1 113 ? 5.763 -2.303 13.456 1.00 64.75 113 TYR A C 1
ATOM 909 O O . TYR A 1 113 ? 6.465 -1.715 12.643 1.00 64.75 113 TYR A O 1
ATOM 917 N N . TYR A 1 114 ? 4.895 -1.644 14.230 1.00 60.31 114 TYR A N 1
ATOM 918 C CA . TYR A 1 114 ? 4.719 -0.181 14.242 1.00 60.31 114 TYR A CA 1
ATOM 919 C C . TYR A 1 114 ? 4.971 0.440 15.629 1.00 60.31 114 TYR A C 1
ATOM 921 O O . TYR A 1 114 ? 4.643 1.605 15.862 1.00 60.31 114 TYR A O 1
ATOM 929 N N . GLY A 1 115 ? 5.553 -0.331 16.554 1.00 59.03 115 GLY A N 1
ATOM 930 C CA . GLY A 1 115 ? 5.698 0.045 17.955 1.00 59.03 115 GLY A CA 1
ATOM 931 C C . GLY A 1 115 ? 6.646 1.231 18.170 1.00 59.03 115 GLY A C 1
ATOM 932 O O . GLY A 1 115 ? 7.198 1.780 17.213 1.00 59.03 115 GLY A O 1
ATOM 933 N N . PRO A 1 116 ? 6.930 1.603 19.434 1.00 55.75 116 PRO A N 1
ATOM 934 C CA . PRO A 1 116 ? 7.813 2.729 19.765 1.00 55.75 116 PRO A CA 1
ATOM 935 C C . PRO A 1 116 ? 9.160 2.669 19.037 1.00 55.75 116 PRO A C 1
ATOM 937 O O . PRO A 1 116 ? 9.726 3.691 18.669 1.00 55.75 116 PRO A O 1
ATOM 940 N N . LYS A 1 117 ? 9.644 1.451 18.762 1.00 55.06 117 LYS A N 1
ATOM 941 C CA . LYS A 1 117 ? 10.844 1.218 17.964 1.00 55.06 117 LYS A CA 1
ATOM 942 C C . LYS A 1 117 ? 10.729 1.804 16.559 1.00 55.06 117 LYS A C 1
ATOM 944 O O . LYS A 1 117 ? 11.641 2.508 16.172 1.00 55.06 117 LYS A O 1
ATOM 949 N N . VAL A 1 118 ? 9.641 1.590 15.822 1.00 56.44 118 VAL A N 1
ATOM 950 C CA . VAL A 1 118 ? 9.468 2.137 14.461 1.00 56.44 118 VAL A CA 1
ATOM 951 C C . VAL A 1 118 ? 9.205 3.641 14.479 1.00 56.44 118 VAL A C 1
ATOM 953 O O . VAL A 1 118 ? 9.741 4.351 13.631 1.00 56.44 118 VAL A O 1
ATOM 956 N N . GLN A 1 119 ? 8.485 4.148 15.488 1.00 55.28 119 GLN A N 1
ATOM 957 C CA . GLN A 1 119 ? 8.328 5.595 15.699 1.00 55.28 119 GLN A CA 1
ATOM 958 C C . GLN A 1 119 ? 9.655 6.320 15.958 1.00 55.28 119 GLN A C 1
ATOM 960 O O . GLN A 1 119 ? 9.751 7.504 15.659 1.00 55.28 119 GLN A O 1
ATOM 965 N N . VAL A 1 120 ? 10.663 5.636 16.506 1.00 58.53 120 VAL A N 1
ATOM 966 C CA . VAL A 1 120 ? 11.989 6.215 16.777 1.00 58.53 120 VAL A CA 1
ATOM 967 C C . VAL A 1 120 ? 12.981 5.904 15.653 1.00 58.53 120 VAL A C 1
ATOM 969 O O . VAL A 1 120 ? 13.695 6.797 15.210 1.00 58.53 120 VAL A O 1
ATOM 972 N N . LEU A 1 121 ? 12.981 4.672 15.134 1.00 60.38 121 LEU A N 1
ATOM 973 C CA . LEU A 1 121 ? 13.893 4.212 14.084 1.00 60.38 121 LEU A CA 1
ATOM 974 C C . LEU A 1 121 ? 13.646 4.918 12.757 1.00 60.38 121 LEU A C 1
ATOM 976 O O . LEU A 1 121 ? 14.611 5.318 12.124 1.00 60.38 121 LEU A O 1
ATOM 980 N N . VAL A 1 122 ? 12.392 5.096 12.327 1.00 65.81 122 VAL A N 1
ATOM 981 C CA . VAL A 1 122 ? 12.121 5.727 11.024 1.00 65.81 122 VAL A CA 1
ATOM 982 C C . VAL A 1 122 ? 12.626 7.176 11.001 1.00 65.81 122 VAL A C 1
ATOM 984 O O . VAL A 1 122 ? 13.362 7.515 10.074 1.00 65.81 122 VAL A O 1
ATOM 987 N N . PRO A 1 123 ? 12.347 8.016 12.018 1.00 73.56 123 PRO A N 1
ATOM 988 C CA . PRO A 1 123 ? 12.950 9.341 12.094 1.00 73.56 123 PRO A CA 1
ATOM 989 C C . PRO A 1 123 ? 14.463 9.321 12.287 1.00 73.56 123 PRO A C 1
ATOM 991 O O . PRO A 1 123 ? 15.158 10.088 11.633 1.00 73.56 123 PRO A O 1
ATOM 994 N N . GLU A 1 124 ? 15.006 8.446 13.135 1.00 78.00 124 GLU A N 1
ATOM 995 C CA . GLU A 1 124 ? 16.453 8.406 13.367 1.00 78.00 124 GLU A CA 1
ATOM 996 C C . GLU A 1 124 ? 17.228 7.982 12.110 1.00 78.00 124 GLU A C 1
ATOM 998 O O . GLU A 1 124 ? 18.249 8.584 11.775 1.00 78.00 124 GLU A O 1
ATOM 1003 N N . THR A 1 125 ? 16.724 6.994 11.369 1.00 82.75 125 THR A N 1
ATOM 1004 C CA . THR A 1 125 ? 17.285 6.581 10.079 1.00 82.75 125 THR A CA 1
ATOM 1005 C C . THR A 1 125 ? 17.148 7.688 9.038 1.00 82.75 125 THR A C 1
ATOM 1007 O O . THR A 1 125 ? 18.121 7.972 8.346 1.00 82.75 125 THR A O 1
ATOM 1010 N N . ALA A 1 126 ? 15.996 8.360 8.953 1.00 84.00 126 ALA A N 1
ATOM 1011 C CA . ALA A 1 126 ? 15.805 9.476 8.026 1.00 84.00 126 ALA A CA 1
ATOM 1012 C C . ALA A 1 126 ? 16.776 10.636 8.303 1.00 84.00 126 ALA A C 1
ATOM 1014 O O . ALA A 1 126 ? 17.390 11.150 7.374 1.00 84.00 126 ALA A O 1
ATOM 1015 N N . ILE A 1 127 ? 16.981 11.001 9.574 1.00 87.25 127 ILE A N 1
ATOM 1016 C CA . ILE A 1 127 ? 17.943 12.041 9.974 1.00 87.25 127 ILE A CA 1
ATOM 1017 C C . ILE A 1 127 ? 19.365 11.664 9.538 1.00 87.25 127 ILE A C 1
ATOM 1019 O O . ILE A 1 127 ? 20.093 12.514 9.032 1.00 87.25 127 ILE A O 1
ATOM 1023 N N . ARG A 1 128 ? 19.768 10.398 9.702 1.00 88.25 128 ARG A N 1
ATOM 1024 C CA . ARG A 1 128 ? 21.098 9.929 9.279 1.00 88.25 128 ARG A CA 1
ATOM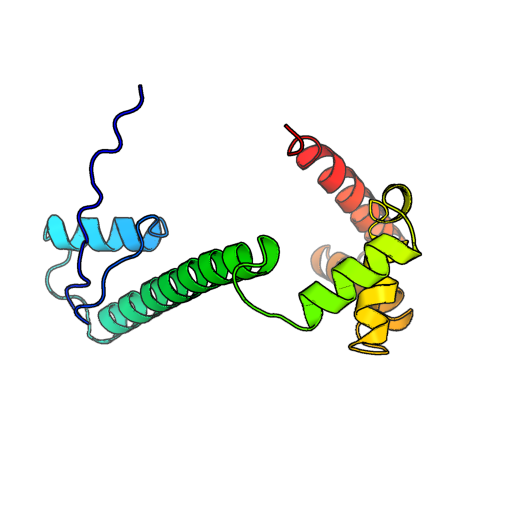 1025 C C . ARG A 1 128 ? 21.269 9.950 7.761 1.00 88.25 128 ARG A C 1
ATOM 1027 O O . ARG A 1 128 ? 22.300 10.414 7.296 1.00 88.25 128 ARG A O 1
ATOM 1034 N N . LEU A 1 129 ? 20.254 9.525 7.008 1.00 89.62 129 LEU A N 1
ATOM 1035 C CA . LEU A 1 129 ? 20.278 9.577 5.542 1.00 89.62 129 LEU A CA 1
ATOM 1036 C C . LEU A 1 129 ? 20.379 11.020 5.029 1.00 89.62 129 LEU A C 1
ATOM 1038 O O . LEU A 1 129 ? 21.218 11.311 4.188 1.00 89.62 129 LEU A O 1
ATOM 1042 N N . ILE A 1 130 ? 19.598 11.946 5.598 1.00 89.88 130 ILE A N 1
ATOM 1043 C CA . ILE A 1 130 ? 19.684 13.378 5.267 1.00 89.88 130 ILE A CA 1
ATOM 1044 C C . ILE A 1 130 ? 21.079 13.928 5.591 1.00 89.88 130 ILE A C 1
ATOM 1046 O O . ILE A 1 130 ? 21.632 14.710 4.818 1.00 89.88 130 ILE A O 1
ATOM 1050 N N . ALA A 1 131 ? 21.651 13.531 6.732 1.00 91.94 131 ALA A N 1
ATOM 1051 C CA . ALA A 1 131 ? 22.989 13.953 7.120 1.00 91.94 131 ALA A CA 1
ATOM 1052 C C . ALA A 1 131 ? 24.051 13.476 6.122 1.00 91.94 131 ALA A C 1
ATOM 1054 O O . ALA A 1 131 ? 24.905 14.268 5.728 1.00 91.94 131 ALA A O 1
ATOM 1055 N N . GLU A 1 132 ? 23.978 12.214 5.693 1.00 92.75 132 GLU A N 1
ATOM 1056 C CA . GLU A 1 132 ? 24.871 11.624 4.692 1.00 92.75 132 GLU A CA 1
ATOM 1057 C C . GLU A 1 132 ? 24.725 12.304 3.321 1.00 92.75 132 GLU A C 1
ATOM 1059 O O . GLU A 1 132 ? 25.726 12.760 2.763 1.00 92.75 132 GLU A O 1
ATOM 1064 N N . ASP A 1 133 ? 23.496 12.465 2.825 1.00 92.50 133 ASP A N 1
ATOM 1065 C CA . ASP A 1 133 ? 23.205 13.048 1.506 1.00 92.50 133 ASP A CA 1
ATOM 1066 C C . ASP A 1 133 ? 23.639 14.518 1.388 1.00 92.50 133 ASP A C 1
ATOM 1068 O O . ASP A 1 133 ? 24.027 14.977 0.312 1.00 92.50 133 ASP A O 1
ATOM 1072 N N . LEU A 1 134 ? 23.619 15.265 2.496 1.00 89.00 134 LEU A N 1
ATOM 1073 C CA . LEU A 1 134 ? 24.046 16.668 2.549 1.00 89.00 134 LEU A CA 1
ATOM 1074 C C . LEU A 1 134 ? 25.542 16.842 2.869 1.00 89.00 134 LEU A C 1
ATOM 1076 O O . LEU A 1 134 ? 25.983 17.947 3.187 1.00 89.00 134 LEU A O 1
ATOM 1080 N N . GLY A 1 135 ? 26.340 15.776 2.760 1.00 91.00 135 GLY A N 1
ATOM 1081 C CA . GLY A 1 135 ? 27.795 15.836 2.920 1.00 91.00 135 GLY A CA 1
ATOM 1082 C C . GLY A 1 135 ? 28.275 15.714 4.367 1.00 91.00 135 GLY A C 1
ATOM 1083 O O . GLY A 1 135 ? 29.317 16.265 4.718 1.00 91.00 135 GLY A O 1
ATOM 1084 N N . GLY A 1 136 ? 27.531 14.997 5.210 1.00 89.81 136 GLY A N 1
ATOM 1085 C CA . GLY A 1 136 ? 27.885 14.739 6.607 1.00 89.81 136 GLY A CA 1
ATOM 1086 C C . GLY A 1 136 ? 27.537 15.888 7.551 1.00 89.81 136 GLY A C 1
ATOM 1087 O O . GLY A 1 136 ? 28.316 16.196 8.455 1.00 89.81 136 GLY A O 1
ATOM 1088 N N . ILE A 1 137 ? 26.394 16.549 7.346 1.00 91.94 137 ILE A N 1
ATOM 1089 C CA . ILE A 1 137 ? 25.965 17.633 8.239 1.00 91.94 137 ILE A CA 1
ATOM 1090 C C . ILE A 1 137 ? 25.656 17.109 9.656 1.00 91.94 137 ILE A C 1
ATOM 1092 O O . ILE A 1 137 ? 25.283 15.947 9.832 1.00 91.94 137 ILE A O 1
ATOM 1096 N N . PRO A 1 138 ? 25.763 17.960 10.688 1.00 93.81 138 PRO A N 1
ATOM 1097 C CA . PRO A 1 138 ? 25.323 17.625 12.037 1.00 93.81 138 PRO A CA 1
ATOM 1098 C C . PRO A 1 138 ? 23.861 17.145 12.102 1.00 93.81 138 PRO A C 1
ATOM 1100 O O . PRO A 1 138 ? 22.981 17.647 11.399 1.00 93.81 138 PRO A O 1
ATOM 1103 N N . LEU A 1 139 ? 23.594 16.161 12.970 1.00 88.75 139 LEU A N 1
ATOM 1104 C CA . LEU A 1 139 ? 22.282 15.505 13.069 1.00 88.75 139 LEU A CA 1
ATOM 1105 C C . LEU A 1 139 ? 21.156 16.456 13.507 1.00 88.75 139 LEU A C 1
ATOM 1107 O O . LEU A 1 139 ? 19.995 16.221 13.183 1.00 88.75 139 LEU A O 1
ATOM 1111 N N . ASP A 1 140 ? 21.472 17.523 14.239 1.00 89.94 140 ASP A N 1
ATOM 1112 C CA . ASP A 1 140 ? 20.517 18.565 14.626 1.00 89.94 140 ASP A CA 1
ATOM 1113 C C . ASP A 1 140 ? 20.049 19.386 13.416 1.00 89.94 140 ASP A C 1
ATOM 1115 O O . ASP A 1 140 ? 18.854 19.645 13.277 1.00 89.94 140 ASP A O 1
ATOM 1119 N N . MET A 1 141 ? 20.956 19.707 12.489 1.00 86.56 141 MET A N 1
ATOM 1120 C CA . MET A 1 141 ? 20.603 20.337 11.216 1.00 86.56 141 MET A CA 1
ATOM 1121 C C . MET A 1 141 ? 19.788 19.395 10.327 1.00 86.56 141 MET A C 1
ATOM 1123 O O . MET A 1 141 ? 18.757 19.804 9.797 1.00 86.56 141 MET A O 1
ATOM 1127 N N . ALA A 1 142 ? 20.180 18.123 10.218 1.00 89.50 142 ALA A N 1
ATOM 1128 C CA . ALA A 1 142 ? 19.412 17.130 9.462 1.00 89.50 142 ALA A CA 1
ATOM 1129 C C . ALA A 1 142 ? 17.999 16.918 10.041 1.00 89.50 142 ALA A C 1
ATOM 1131 O O . ALA A 1 142 ? 17.030 16.743 9.302 1.00 89.50 142 ALA A O 1
ATOM 1132 N N . LYS A 1 143 ? 17.855 17.004 11.368 1.00 88.50 143 LYS A N 1
ATOM 1133 C CA . LYS A 1 143 ? 16.556 16.963 12.050 1.00 88.50 143 LYS A CA 1
ATOM 1134 C C . LYS A 1 143 ? 15.682 18.172 11.719 1.00 88.50 143 LYS A C 1
ATOM 1136 O O . LYS A 1 143 ? 14.480 17.995 11.535 1.00 88.50 143 LYS A O 1
ATOM 1141 N N .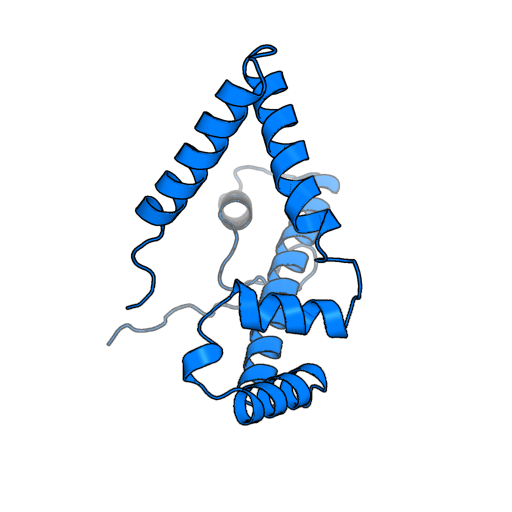 ASN A 1 144 ? 16.259 19.368 11.616 1.00 89.06 144 ASN A N 1
ATOM 1142 C CA . ASN A 1 144 ? 15.516 20.555 11.185 1.00 89.06 144 ASN A CA 1
ATOM 1143 C C . ASN A 1 144 ? 15.007 20.385 9.748 1.00 89.06 144 ASN A C 1
ATOM 1145 O O . ASN A 1 144 ? 13.814 20.534 9.516 1.00 89.06 144 ASN A O 1
ATOM 1149 N N . VAL A 1 145 ? 15.859 19.915 8.830 1.00 87.56 145 VAL A N 1
ATOM 1150 C CA . VAL A 1 145 ? 15.467 19.608 7.441 1.00 87.56 145 VAL A CA 1
ATOM 1151 C C . VAL A 1 145 ? 14.337 18.572 7.382 1.00 87.56 145 VAL A C 1
ATOM 1153 O O . VAL A 1 145 ? 13.393 18.720 6.604 1.00 87.56 145 VAL A O 1
ATOM 1156 N N . MET A 1 146 ? 14.396 17.529 8.217 1.00 86.19 146 MET A N 1
ATOM 1157 C CA . MET A 1 146 ? 13.323 16.536 8.305 1.00 86.19 146 MET A CA 1
ATOM 1158 C C . MET A 1 146 ? 12.000 17.166 8.776 1.00 86.19 146 MET A C 1
ATOM 1160 O O . MET A 1 146 ? 10.954 16.882 8.192 1.00 86.19 146 MET A O 1
ATOM 1164 N N . ASN A 1 147 ? 12.033 18.023 9.801 1.00 82.06 147 ASN A N 1
ATOM 1165 C CA . ASN A 1 147 ? 10.841 18.710 10.311 1.00 82.06 147 ASN A CA 1
ATOM 1166 C C . ASN A 1 147 ? 10.244 19.664 9.264 1.00 82.06 147 ASN A C 1
ATOM 1168 O O . ASN A 1 147 ? 9.034 19.630 9.034 1.00 82.06 147 ASN A O 1
ATOM 1172 N N . ASP A 1 148 ? 11.089 20.433 8.577 1.00 84.94 148 ASP A N 1
ATOM 1173 C CA . ASP A 1 148 ? 10.680 21.343 7.502 1.00 84.94 148 ASP A CA 1
ATOM 1174 C C . ASP A 1 148 ? 10.044 20.566 6.334 1.00 84.94 148 ASP A C 1
ATOM 1176 O O . ASP A 1 148 ? 9.050 20.992 5.745 1.00 84.94 148 ASP A O 1
ATOM 1180 N N . SER A 1 149 ? 10.561 19.367 6.037 1.00 81.06 149 SER A N 1
ATOM 1181 C CA . SER A 1 149 ? 10.015 18.475 5.003 1.00 81.06 149 SER A CA 1
ATOM 1182 C C . SER A 1 149 ? 8.624 17.938 5.361 1.00 81.06 149 SER A C 1
ATOM 1184 O O . SER A 1 149 ? 7.771 17.780 4.485 1.00 81.06 149 SER A O 1
ATOM 1186 N N . VAL A 1 150 ? 8.368 17.675 6.647 1.00 74.75 150 VAL A N 1
ATOM 1187 C CA . VAL A 1 150 ? 7.042 17.271 7.143 1.00 74.75 150 VAL A CA 1
ATOM 1188 C C . VAL A 1 150 ? 6.045 18.421 6.992 1.00 74.75 150 VAL A C 1
ATOM 1190 O O . VAL A 1 150 ? 4.939 18.209 6.490 1.00 74.75 150 VAL A O 1
ATOM 1193 N N . GLU A 1 151 ? 6.436 19.640 7.368 1.00 73.88 151 GLU A N 1
ATOM 1194 C CA . GLU A 1 151 ? 5.605 20.840 7.210 1.00 73.88 151 GLU A CA 1
ATOM 1195 C C . GLU A 1 151 ? 5.290 21.130 5.735 1.00 73.88 151 GLU A C 1
ATOM 1197 O O . GLU A 1 151 ? 4.131 21.368 5.378 1.00 73.88 151 GLU A O 1
ATOM 1202 N N . PHE A 1 152 ? 6.290 21.011 4.858 1.00 71.19 152 PHE A N 1
ATOM 1203 C CA . PHE A 1 152 ? 6.111 21.132 3.414 1.00 71.19 152 PHE A CA 1
ATOM 1204 C C . PHE A 1 152 ? 5.131 20.086 2.865 1.00 71.19 152 PHE A C 1
ATOM 1206 O O . PHE A 1 152 ? 4.230 20.428 2.097 1.00 71.19 152 PHE A O 1
ATOM 1213 N N . GLY A 1 153 ? 5.234 18.828 3.302 1.00 66.94 153 GLY A N 1
ATOM 1214 C CA . GLY A 1 153 ? 4.297 17.770 2.915 1.00 66.94 153 GLY A CA 1
ATOM 1215 C C . GLY A 1 153 ? 2.847 18.092 3.294 1.00 66.94 153 GLY A C 1
ATOM 1216 O O . GLY A 1 153 ? 1.938 17.916 2.479 1.00 66.94 153 GLY A O 1
ATOM 1217 N N . PHE A 1 154 ? 2.619 18.637 4.495 1.00 66.44 154 PHE A N 1
ATOM 1218 C CA . PHE A 1 154 ? 1.291 19.102 4.911 1.00 66.44 154 PHE A CA 1
ATOM 1219 C C . PHE A 1 154 ? 0.790 20.286 4.081 1.00 66.44 154 PHE A C 1
ATOM 1221 O O . PHE A 1 154 ? -0.411 20.390 3.843 1.00 66.44 154 PHE A O 1
ATOM 1228 N N . TYR A 1 155 ? 1.674 21.179 3.639 1.00 68.81 155 TYR A N 1
ATOM 1229 C CA . TYR A 1 155 ? 1.304 22.287 2.762 1.00 68.81 155 TYR A CA 1
ATOM 1230 C C . TYR A 1 155 ? 0.907 21.808 1.355 1.00 68.81 155 TYR A C 1
ATOM 1232 O O . TYR A 1 155 ? -0.127 22.225 0.841 1.00 68.81 155 TYR A O 1
ATOM 1240 N N . VAL A 1 156 ? 1.677 20.893 0.757 1.00 67.94 156 VAL A N 1
ATOM 1241 C CA . VAL A 1 156 ? 1.449 20.393 -0.614 1.00 67.94 156 VAL A CA 1
ATOM 1242 C C . VAL A 1 156 ? 0.200 19.512 -0.723 1.00 67.94 156 VAL A C 1
ATOM 1244 O O . VAL A 1 156 ? -0.463 19.506 -1.759 1.00 67.94 156 VAL A O 1
ATOM 1247 N N . HIS A 1 157 ? -0.153 18.782 0.337 1.00 63.44 157 HIS A N 1
ATOM 1248 C CA . HIS A 1 157 ? -1.255 17.813 0.319 1.00 63.44 157 HIS A CA 1
ATOM 1249 C C . HIS A 1 157 ? -2.505 18.262 1.088 1.00 63.44 157 HIS A C 1
ATOM 1251 O O . HIS A 1 157 ? -3.357 17.433 1.411 1.00 63.44 157 HIS A O 1
ATOM 1257 N N . LYS A 1 158 ? -2.642 19.564 1.371 1.00 52.94 158 LYS A N 1
ATOM 1258 C CA . LYS A 1 158 ? -3.762 20.113 2.154 1.00 52.94 158 LYS A CA 1
ATOM 1259 C C . LYS A 1 158 ? -5.146 19.897 1.519 1.00 52.94 158 LYS A C 1
ATOM 1261 O O . LYS A 1 158 ? -6.116 19.775 2.262 1.00 52.94 158 LYS A O 1
ATOM 1266 N N . ASP A 1 159 ? -5.232 19.719 0.198 1.00 50.47 159 ASP A N 1
ATOM 1267 C CA . ASP A 1 159 ? -6.510 19.713 -0.528 1.00 50.47 159 ASP A CA 1
ATOM 1268 C C . ASP A 1 159 ? -6.777 18.406 -1.295 1.00 50.47 159 ASP A C 1
ATOM 1270 O O . ASP A 1 159 ? -6.766 18.353 -2.522 1.00 50.47 159 ASP A O 1
ATOM 1274 N N . SER A 1 160 ? -7.057 17.321 -0.569 1.00 46.94 160 SER A N 1
ATOM 1275 C CA . SER A 1 160 ? -7.732 16.140 -1.148 1.00 46.94 160 SER A CA 1
ATOM 1276 C C . SER A 1 160 ? -8.956 15.674 -0.348 1.00 46.94 160 SER A C 1
ATOM 1278 O O . SER A 1 160 ? -9.396 14.534 -0.474 1.00 46.94 160 SER A O 1
ATOM 1280 N N . ASN A 1 161 ? -9.550 16.588 0.427 1.00 43.31 161 ASN A N 1
ATOM 1281 C CA . ASN A 1 161 ? -10.911 16.460 0.949 1.00 43.31 161 ASN A CA 1
ATOM 1282 C C . ASN A 1 161 ? -11.826 17.490 0.267 1.00 43.31 161 ASN A C 1
ATOM 1284 O O . ASN A 1 161 ? -12.238 18.470 0.890 1.00 43.31 161 ASN A O 1
ATOM 1288 N N . THR A 1 162 ? -12.157 17.232 -0.997 1.00 35.75 162 THR A N 1
ATOM 1289 C CA . THR A 1 162 ? -13.368 17.752 -1.647 1.00 35.75 162 THR A CA 1
ATOM 1290 C C . THR A 1 162 ? -14.021 16.638 -2.443 1.00 35.75 162 THR A C 1
ATOM 1292 O O . THR A 1 162 ? -13.287 15.937 -3.177 1.00 35.75 162 THR A O 1
#

Foldseek 3Di:
DDDDDDPPQDALPQPRHGFDPDDDPVLVVVVVCVVVVVDDDDDPVVSVVSVVRRVVVVVVVVVVVVVVCVCVVVDDDPLSVVLVVVCVVVDVVCCVPCVPNVLVSVCVVPPPPCDPCVVPVVLVVQLVVQCVVVPNDDSVVSSVVVVVVVVVVCVVPVPPPD

pLDDT: mean 73.27, std 13.83, range [30.36, 93.81]

Secondary structure (DSSP, 8-state):
---------PBPTTT-PBPPSS--HHHHHHHHHHHTT-SS---HHHHHHHHHHHHHHHHHHHHHHHHHHHHHTSS--HHHHHHHHHHHHH-HHHHT-HHHHHHHHHHHHSTTTSSHHHHHHHHHHHHHHHHHHTTS--HHHHHHHHHHHHHHHHHHTS----